Protein AF-A0A939YIZ6-F1 (afdb_monomer_lite)

Structure (mmCIF, N/CA/C/O backbone):
data_AF-A0A939YIZ6-F1
#
_entry.id   AF-A0A939YIZ6-F1
#
loop_
_atom_site.group_PDB
_atom_site.id
_atom_site.type_symbol
_atom_site.label_atom_id
_atom_site.label_alt_id
_atom_site.label_comp_id
_atom_site.label_asym_id
_atom_site.label_entity_id
_atom_site.label_seq_id
_atom_site.pdbx_PDB_ins_code
_atom_site.Cartn_x
_atom_site.Cartn_y
_atom_site.Cartn_z
_atom_site.occupancy
_atom_site.B_iso_or_equiv
_atom_site.auth_seq_id
_atom_site.auth_comp_id
_atom_site.auth_asym_id
_atom_site.auth_atom_id
_atom_site.pdbx_PDB_model_num
ATOM 1 N N . MET A 1 1 ? 20.891 4.024 -25.304 1.00 64.94 1 MET A N 1
ATOM 2 C CA . MET A 1 1 ? 19.868 5.021 -24.901 1.00 64.94 1 MET A CA 1
ATOM 3 C C . MET A 1 1 ? 18.650 4.362 -24.260 1.00 64.94 1 MET A C 1
ATOM 5 O O . MET A 1 1 ? 18.308 4.758 -23.159 1.00 64.94 1 MET A O 1
ATOM 9 N N . ALA A 1 2 ? 18.045 3.337 -24.877 1.00 74.81 2 ALA A N 1
ATOM 10 C CA . ALA A 1 2 ? 16.890 2.635 -24.304 1.00 74.81 2 ALA A CA 1
ATOM 11 C C . ALA A 1 2 ? 17.173 2.018 -22.916 1.00 74.81 2 ALA A C 1
ATOM 13 O O . ALA A 1 2 ? 16.381 2.192 -22.002 1.00 74.81 2 ALA A O 1
ATOM 14 N N . GLU A 1 3 ? 18.342 1.401 -22.729 1.00 76.62 3 GLU A N 1
ATOM 15 C CA . GLU A 1 3 ? 18.761 0.774 -21.463 1.00 76.62 3 GLU A CA 1
ATOM 16 C C . GLU A 1 3 ? 18.726 1.727 -20.253 1.00 76.62 3 GLU A C 1
ATOM 18 O O . GLU A 1 3 ? 18.166 1.390 -19.217 1.00 76.62 3 GLU A O 1
ATOM 23 N N . TYR A 1 4 ? 19.203 2.967 -20.413 1.00 81.69 4 TYR A N 1
ATOM 24 C CA . TYR A 1 4 ? 19.161 3.986 -19.354 1.00 81.69 4 TYR A CA 1
ATOM 25 C C . TYR A 1 4 ? 17.739 4.406 -18.978 1.00 81.69 4 TYR A C 1
ATOM 27 O O . TYR A 1 4 ? 17.463 4.691 -17.813 1.00 81.69 4 TYR A O 1
ATOM 35 N N . VAL A 1 5 ? 16.835 4.450 -19.960 1.00 84.00 5 VAL A N 1
ATOM 36 C CA . VAL A 1 5 ? 15.429 4.791 -19.721 1.00 84.00 5 VAL A CA 1
ATOM 37 C C . VAL A 1 5 ? 14.769 3.700 -18.882 1.00 84.00 5 VAL A C 1
ATOM 39 O O . VAL A 1 5 ? 14.065 4.023 -17.929 1.00 84.00 5 VAL A O 1
ATOM 42 N N . TYR A 1 6 ? 15.051 2.424 -19.161 1.00 83.12 6 TYR A N 1
ATOM 43 C CA . TYR A 1 6 ? 14.523 1.317 -18.361 1.00 83.12 6 TYR A CA 1
ATOM 44 C C . TYR A 1 6 ? 14.999 1.374 -16.908 1.00 83.12 6 TYR A C 1
ATOM 46 O O . TYR A 1 6 ? 14.174 1.241 -16.007 1.00 83.12 6 TYR A O 1
ATOM 54 N N . THR A 1 7 ? 16.283 1.649 -16.669 1.00 84.88 7 THR A N 1
ATOM 55 C CA . THR A 1 7 ? 16.842 1.755 -15.310 1.00 84.88 7 THR A CA 1
ATOM 56 C C . THR A 1 7 ? 16.260 2.933 -14.523 1.00 84.88 7 THR A C 1
ATOM 58 O O . THR A 1 7 ? 16.007 2.822 -13.324 1.00 84.88 7 THR A O 1
ATOM 61 N N . LEU A 1 8 ? 16.004 4.067 -15.184 1.00 86.19 8 LEU A N 1
ATOM 62 C CA . LEU A 1 8 ? 15.349 5.218 -14.552 1.00 86.19 8 LEU A CA 1
ATOM 63 C C . LEU A 1 8 ? 13.893 4.918 -14.188 1.00 86.19 8 LEU A C 1
ATOM 65 O O . LEU A 1 8 ? 13.452 5.235 -13.084 1.00 86.19 8 LEU A O 1
ATOM 69 N N . VAL A 1 9 ? 13.149 4.296 -15.105 1.00 87.69 9 VAL A N 1
ATOM 70 C CA . VAL A 1 9 ? 11.734 3.965 -14.899 1.00 87.69 9 VAL A CA 1
ATOM 71 C C . VAL A 1 9 ? 11.569 2.910 -13.805 1.00 87.69 9 VAL A C 1
ATOM 73 O O . VAL A 1 9 ? 10.718 3.076 -12.930 1.00 87.69 9 VAL A O 1
ATOM 76 N N . SER A 1 10 ? 12.396 1.860 -13.800 1.00 84.75 10 SER A N 1
ATOM 77 C CA . SER A 1 10 ? 12.364 0.829 -12.756 1.00 84.75 10 SER A CA 1
ATOM 78 C C . SER A 1 10 ? 12.739 1.394 -11.384 1.00 84.75 10 SER A C 1
ATOM 80 O O . SER A 1 10 ? 12.066 1.098 -10.397 1.00 84.75 10 SER A O 1
ATOM 82 N N . GLY A 1 11 ? 13.740 2.280 -11.320 1.00 86.81 11 GLY A N 1
ATOM 83 C CA . GLY A 1 11 ? 14.122 2.976 -10.091 1.00 86.81 11 GLY A CA 1
ATOM 84 C C . GLY A 1 11 ? 13.008 3.869 -9.538 1.00 86.81 11 GLY A C 1
ATOM 85 O O . GLY A 1 11 ? 12.724 3.837 -8.340 1.00 86.81 11 GLY A O 1
ATOM 86 N N . LEU A 1 12 ? 12.323 4.623 -10.404 1.00 88.38 12 LEU A N 1
ATOM 87 C CA . LEU A 1 12 ? 11.198 5.470 -9.999 1.00 88.38 12 LEU A CA 1
ATOM 88 C C . LEU A 1 12 ? 10.025 4.639 -9.461 1.00 88.38 12 LEU A C 1
ATOM 90 O O . LEU A 1 12 ? 9.467 4.961 -8.411 1.00 88.38 12 LEU A O 1
ATOM 94 N N . LEU A 1 13 ? 9.682 3.549 -10.155 1.00 87.00 13 LEU A N 1
ATOM 95 C CA . LEU A 1 13 ? 8.645 2.609 -9.727 1.00 87.00 13 LEU A CA 1
ATOM 96 C C . LEU A 1 13 ? 8.982 1.976 -8.377 1.00 87.00 13 LEU A C 1
ATOM 98 O O . LEU A 1 13 ? 8.106 1.880 -7.518 1.00 87.00 13 LEU A O 1
ATOM 102 N N . PHE A 1 14 ? 10.244 1.601 -8.166 1.00 87.81 14 PHE A N 1
ATOM 103 C CA . PHE A 1 14 ? 10.713 1.051 -6.900 1.00 87.81 14 PHE A CA 1
ATOM 104 C C . PHE A 1 14 ? 10.512 2.039 -5.745 1.00 87.81 14 PHE A C 1
ATOM 106 O O . PHE A 1 14 ? 9.924 1.686 -4.723 1.00 87.81 14 PHE A O 1
ATOM 113 N N . VAL A 1 15 ? 10.946 3.293 -5.914 1.00 88.62 15 VAL A N 1
ATOM 114 C CA . VAL A 1 15 ? 10.797 4.338 -4.887 1.00 88.62 15 VAL A CA 1
ATOM 115 C C . VAL A 1 15 ? 9.322 4.601 -4.586 1.00 88.62 15 VAL A C 1
ATOM 117 O O . VAL A 1 15 ? 8.933 4.657 -3.419 1.00 88.62 15 VAL A O 1
ATOM 120 N N . PHE A 1 16 ? 8.486 4.704 -5.621 1.00 87.69 16 PHE A N 1
ATOM 121 C CA . PHE A 1 16 ? 7.051 4.923 -5.462 1.00 87.69 16 PHE A CA 1
ATOM 122 C C . PHE A 1 16 ? 6.368 3.773 -4.708 1.00 87.69 16 PHE A C 1
ATOM 124 O O . PHE A 1 16 ? 5.635 4.006 -3.746 1.00 87.69 16 PHE A O 1
ATOM 131 N N . ALA A 1 17 ? 6.647 2.527 -5.092 1.00 86.62 17 ALA A N 1
ATOM 132 C CA . ALA A 1 17 ? 6.101 1.348 -4.430 1.00 86.62 17 ALA A CA 1
ATOM 133 C C . ALA A 1 17 ? 6.597 1.215 -2.977 1.00 86.62 17 ALA A C 1
ATOM 135 O O . ALA A 1 17 ? 5.810 0.886 -2.089 1.00 86.62 17 ALA A O 1
ATOM 136 N N . ALA A 1 18 ? 7.860 1.547 -2.694 1.00 86.75 18 ALA A N 1
ATOM 137 C CA . ALA A 1 18 ? 8.395 1.567 -1.332 1.00 86.75 18 ALA A CA 1
ATOM 138 C C . ALA A 1 18 ? 7.715 2.632 -0.446 1.00 86.75 18 ALA A C 1
ATOM 140 O O . ALA A 1 18 ? 7.379 2.356 0.711 1.00 86.75 18 ALA A O 1
ATOM 141 N N . LEU A 1 19 ? 7.455 3.824 -0.993 1.00 88.38 19 LEU A N 1
ATOM 142 C CA . LEU A 1 19 ? 6.699 4.891 -0.327 1.00 88.38 19 LEU A CA 1
ATOM 143 C C . LEU A 1 19 ? 5.261 4.461 -0.030 1.00 88.38 19 LEU A C 1
ATOM 145 O O . LEU A 1 19 ? 4.796 4.613 1.100 1.00 88.38 19 LEU A O 1
ATOM 149 N N . LEU A 1 20 ? 4.578 3.869 -1.014 1.00 85.56 20 LEU A N 1
ATOM 150 C CA . LEU A 1 20 ? 3.214 3.370 -0.850 1.00 85.56 20 LEU A CA 1
ATOM 151 C C . LEU A 1 20 ? 3.150 2.279 0.227 1.00 85.56 20 LEU A C 1
ATOM 153 O O . LEU A 1 20 ? 2.291 2.326 1.105 1.00 85.56 20 LEU A O 1
ATOM 157 N N . ASN A 1 21 ? 4.098 1.339 0.213 1.00 87.81 21 ASN A N 1
ATOM 158 C CA . ASN A 1 21 ? 4.204 0.293 1.227 1.00 87.81 21 ASN A CA 1
ATOM 159 C C . ASN A 1 21 ? 4.410 0.882 2.630 1.00 87.81 21 ASN A C 1
ATOM 161 O O . ASN A 1 21 ? 3.744 0.478 3.581 1.00 87.81 21 ASN A O 1
ATOM 165 N N . THR A 1 22 ? 5.282 1.884 2.754 1.00 86.62 22 THR A N 1
ATOM 166 C CA . THR A 1 22 ? 5.515 2.595 4.020 1.00 86.62 22 THR A CA 1
ATOM 167 C C . THR A 1 22 ? 4.245 3.287 4.519 1.00 86.62 22 THR A C 1
ATOM 169 O O . THR A 1 22 ? 3.914 3.175 5.697 1.00 86.62 22 THR A O 1
ATOM 172 N N . ALA A 1 23 ? 3.488 3.945 3.636 1.00 85.19 23 ALA A N 1
ATOM 173 C CA . ALA A 1 23 ? 2.219 4.584 3.987 1.00 85.19 23 ALA A CA 1
ATOM 174 C C . ALA A 1 23 ? 1.166 3.566 4.463 1.00 85.19 23 ALA A C 1
ATOM 176 O O . ALA A 1 23 ? 0.458 3.799 5.444 1.00 85.19 23 ALA A O 1
ATOM 177 N N . ILE A 1 24 ? 1.088 2.405 3.812 1.00 85.81 24 ILE A N 1
ATOM 178 C CA . ILE A 1 24 ? 0.187 1.321 4.215 1.00 85.81 24 ILE A CA 1
ATOM 179 C C . ILE A 1 24 ? 0.546 0.810 5.616 1.00 85.81 24 ILE A C 1
ATOM 181 O O . ILE A 1 24 ? -0.333 0.696 6.469 1.00 85.81 24 ILE A O 1
ATOM 185 N N . TRP A 1 25 ? 1.829 0.561 5.887 1.00 84.56 25 TRP A N 1
ATOM 186 C CA . TRP A 1 25 ? 2.287 0.145 7.214 1.00 84.56 25 TRP A CA 1
ATOM 187 C C . TRP A 1 25 ? 2.055 1.214 8.277 1.00 84.56 25 TRP A C 1
ATOM 189 O O . TRP A 1 25 ? 1.570 0.887 9.358 1.00 84.56 25 TRP A O 1
ATOM 199 N N . ALA A 1 26 ? 2.318 2.486 7.969 1.00 84.62 26 ALA A N 1
ATOM 200 C CA . ALA A 1 26 ? 2.021 3.592 8.872 1.00 84.62 26 ALA A CA 1
ATOM 201 C C . ALA A 1 26 ? 0.535 3.605 9.257 1.00 84.62 26 ALA A C 1
ATOM 203 O O . ALA A 1 26 ? 0.212 3.720 10.436 1.00 84.62 26 ALA A O 1
ATOM 204 N N . ARG A 1 27 ? -0.371 3.396 8.293 1.00 79.81 27 ARG A N 1
ATOM 205 C CA . ARG A 1 27 ? -1.814 3.290 8.551 1.00 79.81 27 ARG A CA 1
ATOM 206 C C . ARG A 1 27 ? -2.172 2.091 9.428 1.00 79.81 27 ARG A C 1
ATOM 208 O O . ARG A 1 27 ? -2.992 2.238 10.326 1.00 79.81 27 ARG A O 1
ATOM 215 N N . VAL A 1 28 ? -1.590 0.919 9.173 1.00 80.25 28 VAL A N 1
ATOM 216 C CA . VAL A 1 28 ? -1.849 -0.295 9.969 1.00 80.25 28 VAL A CA 1
ATOM 217 C C . VAL A 1 28 ? -1.368 -0.110 11.409 1.00 80.25 28 VAL A C 1
ATOM 219 O O . VAL A 1 28 ? -2.110 -0.410 12.339 1.00 80.25 28 VAL A O 1
ATOM 222 N N . ILE A 1 29 ? -0.165 0.439 11.601 1.00 82.19 29 ILE A N 1
ATOM 223 C CA . ILE A 1 29 ? 0.397 0.719 12.928 1.00 82.19 29 ILE A CA 1
ATOM 224 C C . ILE A 1 29 ? -0.472 1.746 13.657 1.00 82.19 29 ILE A C 1
ATOM 226 O O . ILE A 1 29 ? -0.881 1.501 14.787 1.00 82.19 29 ILE A O 1
ATOM 230 N N . LEU A 1 30 ? -0.813 2.863 13.008 1.00 77.12 30 LEU A N 1
ATOM 231 C CA . LEU A 1 30 ? -1.677 3.881 13.606 1.00 77.12 30 LEU A CA 1
ATOM 232 C C . LEU A 1 30 ? -3.056 3.319 13.946 1.00 77.12 30 LEU A C 1
ATOM 234 O O . LEU A 1 30 ? -3.520 3.542 15.051 1.00 77.12 30 LEU A O 1
ATOM 238 N N . GLY A 1 31 ? -3.665 2.516 13.072 1.00 72.00 31 GLY A N 1
ATOM 239 C CA . GLY A 1 31 ? -4.939 1.849 13.352 1.00 72.00 31 GLY A CA 1
ATOM 240 C C . GLY A 1 31 ? -4.892 0.920 14.571 1.00 72.00 31 GLY A C 1
ATOM 241 O O . GLY A 1 31 ? -5.891 0.795 15.275 1.00 72.00 31 GLY A O 1
ATOM 242 N N . CYS A 1 32 ? -3.735 0.318 14.863 1.00 67.38 32 CYS A N 1
ATOM 243 C CA . CYS A 1 32 ? -3.528 -0.472 16.078 1.00 67.38 32 CYS A CA 1
ATOM 244 C C . CYS A 1 32 ? -3.348 0.386 17.345 1.00 67.38 32 CYS A C 1
ATOM 246 O O . CYS A 1 32 ? -3.714 -0.067 18.425 1.00 67.38 32 CYS A O 1
ATOM 248 N N . PHE A 1 33 ? -2.786 1.596 17.239 1.00 65.50 33 PHE A N 1
ATOM 249 C CA . PHE A 1 33 ? -2.540 2.482 18.388 1.00 65.50 33 PHE A CA 1
ATOM 250 C C . PHE A 1 33 ? -3.703 3.442 18.684 1.00 65.50 33 PHE A C 1
ATOM 252 O O . PHE A 1 33 ? -4.006 3.696 19.845 1.00 65.50 33 PHE A O 1
ATOM 259 N N . THR A 1 34 ? -4.372 3.966 17.657 1.00 61.09 34 THR A N 1
ATOM 260 C CA . THR A 1 34 ? -5.431 4.985 17.755 1.00 61.09 34 THR A CA 1
ATOM 261 C C . THR A 1 34 ? -6.803 4.375 17.499 1.00 61.09 34 THR A C 1
ATOM 263 O O . THR A 1 34 ? -7.605 4.907 16.729 1.00 61.09 34 THR A O 1
ATOM 266 N N . ALA A 1 35 ? -7.057 3.226 18.119 1.00 54.28 35 ALA A N 1
ATOM 267 C CA . ALA A 1 35 ? -8.331 2.524 18.148 1.00 54.28 35 ALA A CA 1
ATOM 268 C C . ALA A 1 35 ? -9.472 3.419 18.699 1.00 54.28 35 ALA A C 1
ATOM 270 O O . ALA A 1 35 ? -9.885 3.278 19.845 1.00 54.28 35 ALA A O 1
ATOM 271 N N . GLY A 1 36 ? -9.964 4.364 17.892 1.00 54.47 36 GLY A N 1
ATOM 272 C CA . GLY A 1 36 ? -11.027 5.312 18.248 1.00 54.47 36 GLY A CA 1
ATOM 273 C C . GLY A 1 36 ? -10.740 6.789 17.945 1.00 54.47 36 GLY A C 1
ATOM 274 O O . GLY A 1 36 ? -11.677 7.581 17.969 1.00 54.47 36 GLY A O 1
ATOM 275 N N . GLU A 1 37 ? -9.502 7.174 17.615 1.00 56.25 37 GLU A N 1
ATOM 276 C CA . GLU A 1 37 ? -9.143 8.579 17.361 1.00 56.25 37 GLU A CA 1
ATOM 277 C C . GLU A 1 37 ? -8.841 8.826 15.877 1.00 56.25 37 GLU A C 1
ATOM 279 O O . GLU A 1 37 ? -7.815 8.413 15.333 1.00 56.25 37 GLU A O 1
ATOM 284 N N . ASP A 1 38 ? -9.762 9.531 15.218 1.00 67.31 38 ASP A N 1
ATOM 285 C CA . ASP A 1 38 ? -9.702 9.901 13.801 1.00 67.31 38 ASP A CA 1
ATOM 286 C C . ASP A 1 38 ? -8.729 11.084 13.604 1.00 67.31 38 ASP A C 1
ATOM 288 O O . ASP A 1 38 ? -9.115 12.228 13.355 1.00 67.31 38 ASP A O 1
ATOM 292 N N . THR A 1 39 ? -7.433 10.834 13.808 1.00 78.12 39 THR A N 1
ATOM 293 C CA . THR A 1 39 ? -6.390 11.864 13.686 1.00 78.12 39 THR A CA 1
ATOM 294 C C . THR A 1 39 ? -6.235 12.333 12.235 1.00 78.12 39 THR A C 1
ATOM 296 O O . THR A 1 39 ? -6.368 11.557 11.285 1.00 78.12 39 THR A O 1
ATOM 299 N N . VAL A 1 40 ? -5.887 13.613 12.036 1.00 81.88 40 VAL A N 1
ATOM 300 C CA . VAL A 1 40 ? -5.674 14.200 10.693 1.00 81.88 40 VAL A CA 1
ATOM 301 C C . VAL A 1 40 ? -4.658 13.386 9.883 1.00 81.88 40 VAL A C 1
ATOM 303 O O . VAL A 1 40 ? -4.844 13.164 8.689 1.00 81.88 40 VAL A O 1
ATOM 306 N N . PHE A 1 41 ? -3.616 12.878 10.541 1.00 78.50 41 PHE A N 1
ATOM 307 C CA . PHE A 1 41 ? -2.589 12.058 9.905 1.00 78.50 41 PHE A CA 1
ATOM 308 C C . PHE A 1 41 ? -3.125 10.691 9.445 1.00 78.50 41 PHE A C 1
ATOM 310 O O . PHE A 1 41 ? -2.842 10.268 8.324 1.00 78.50 41 PHE A O 1
ATOM 317 N N . SER A 1 42 ? -3.969 10.041 10.257 1.00 76.25 42 SER A N 1
ATOM 318 C CA . SER A 1 42 ? -4.665 8.806 9.870 1.00 76.25 42 SER A CA 1
ATOM 319 C C . SER A 1 42 ? -5.582 9.027 8.663 1.00 76.25 42 SER A C 1
ATOM 321 O O . SER A 1 42 ? -5.557 8.238 7.720 1.00 76.25 42 SER A O 1
ATOM 323 N N . ARG A 1 43 ? -6.311 10.152 8.613 1.00 80.12 43 ARG A N 1
ATOM 324 C CA . ARG A 1 43 ? -7.147 10.524 7.456 1.00 80.12 43 ARG A CA 1
ATOM 325 C C . ARG A 1 43 ? -6.352 10.752 6.178 1.00 80.12 43 ARG A C 1
ATOM 327 O O . ARG A 1 43 ? -6.782 10.311 5.117 1.00 80.12 43 ARG A O 1
ATOM 334 N N . ILE A 1 44 ? -5.203 11.421 6.265 1.00 83.19 44 ILE A N 1
ATOM 335 C CA . ILE A 1 44 ? -4.332 11.638 5.101 1.00 83.19 44 ILE A CA 1
ATOM 336 C C . ILE A 1 44 ? -3.831 10.293 4.573 1.00 83.19 44 ILE A C 1
ATOM 338 O O . ILE A 1 44 ? -3.931 10.025 3.378 1.00 83.19 44 ILE A O 1
ATOM 342 N N . LEU A 1 45 ? -3.348 9.420 5.461 1.00 80.56 45 LEU A N 1
ATOM 343 C CA . LEU A 1 45 ? -2.904 8.076 5.094 1.00 80.56 45 LEU A CA 1
ATOM 344 C C . LEU A 1 45 ? -4.040 7.227 4.529 1.00 80.56 45 LEU A C 1
ATOM 346 O O . LEU A 1 45 ? -3.835 6.502 3.556 1.00 80.56 45 LEU A O 1
ATOM 350 N N . PHE A 1 46 ? -5.237 7.322 5.106 1.00 80.94 46 PHE A N 1
ATOM 351 C CA . PHE A 1 46 ? -6.432 6.693 4.570 1.00 80.94 46 PHE A CA 1
ATOM 352 C C . PHE A 1 46 ? -6.666 7.169 3.141 1.00 80.94 46 PHE A C 1
ATOM 354 O O . PHE A 1 46 ? -6.615 6.344 2.243 1.00 80.94 46 PHE A O 1
ATOM 361 N N . PHE A 1 47 ? -6.779 8.475 2.906 1.00 83.44 47 PHE A N 1
ATOM 362 C CA . PHE A 1 47 ? -7.029 9.042 1.581 1.00 83.44 47 PHE A CA 1
ATOM 363 C C . PHE A 1 47 ? -5.961 8.656 0.544 1.00 83.44 47 PHE A C 1
ATOM 365 O O . PHE A 1 47 ? -6.287 8.367 -0.605 1.00 83.44 47 PHE A O 1
ATOM 372 N N . LEU A 1 48 ? -4.687 8.594 0.948 1.00 84.06 48 LEU A N 1
ATOM 373 C CA . LEU A 1 48 ? -3.589 8.206 0.059 1.00 84.06 48 LEU A CA 1
ATOM 374 C C . LEU A 1 48 ? -3.618 6.714 -0.301 1.00 84.06 48 LEU A C 1
ATOM 376 O O . LEU A 1 48 ? -3.305 6.329 -1.426 1.00 84.06 48 LEU A O 1
ATOM 380 N N . THR A 1 49 ? -3.959 5.863 0.668 1.00 82.69 49 THR A N 1
ATOM 381 C CA . THR A 1 49 ? -3.906 4.401 0.516 1.00 82.69 49 THR A CA 1
ATOM 382 C C . THR A 1 49 ? -5.216 3.816 0.001 1.00 82.69 49 THR A C 1
ATOM 384 O O . THR A 1 49 ? -5.202 2.788 -0.671 1.00 82.69 49 THR A O 1
ATOM 387 N N . GLU A 1 50 ? -6.352 4.462 0.265 1.00 82.88 50 GLU A N 1
ATOM 388 C CA . GLU A 1 50 ? -7.683 3.993 -0.108 1.00 82.88 50 GLU A CA 1
ATOM 389 C C . GLU A 1 50 ? -7.837 3.658 -1.594 1.00 82.88 50 GLU A C 1
ATOM 391 O O . GLU A 1 50 ? -8.299 2.550 -1.857 1.00 82.88 50 GLU A O 1
ATOM 396 N N . PRO A 1 51 ? -7.415 4.483 -2.575 1.00 84.81 51 PRO A N 1
ATOM 397 C CA . PRO A 1 51 ? -7.596 4.137 -3.987 1.00 84.81 51 PRO A CA 1
ATOM 398 C C . PRO A 1 51 ? -6.929 2.807 -4.376 1.00 84.81 51 PRO A C 1
ATOM 400 O O . PRO A 1 51 ? -7.424 2.111 -5.260 1.00 84.81 51 PRO A O 1
ATOM 403 N N . PHE A 1 52 ? -5.856 2.415 -3.681 1.00 84.50 52 PHE A N 1
ATOM 404 C CA . PHE A 1 52 ? -5.150 1.152 -3.907 1.00 84.50 52 PHE A CA 1
ATOM 405 C C . PHE A 1 52 ? -5.685 0.008 -3.040 1.00 84.50 52 PHE A C 1
ATOM 407 O O . PHE A 1 52 ? -5.733 -1.140 -3.474 1.00 84.50 52 PHE A O 1
ATOM 414 N N . VAL A 1 53 ? -6.114 0.303 -1.812 1.00 80.94 53 VAL A N 1
ATOM 415 C CA . VAL A 1 53 ? -6.634 -0.695 -0.865 1.00 80.94 53 VAL A CA 1
ATOM 416 C C . VAL A 1 53 ? -8.075 -1.092 -1.201 1.00 80.94 53 VAL A C 1
ATOM 418 O O . VAL A 1 53 ? -8.454 -2.247 -1.024 1.00 80.94 53 VAL A O 1
ATOM 421 N N . LEU A 1 54 ? -8.895 -0.169 -1.707 1.00 83.00 54 LEU A N 1
ATOM 422 C CA . LEU A 1 54 ? -10.300 -0.389 -2.058 1.00 83.00 54 LEU A CA 1
ATOM 423 C C . LEU A 1 54 ? -10.523 -1.540 -3.060 1.00 83.00 54 LEU A C 1
ATOM 425 O O . LEU A 1 54 ? -11.411 -2.355 -2.801 1.00 83.00 54 LEU A O 1
ATOM 429 N N . PRO A 1 55 ? -9.767 -1.678 -4.170 1.00 81.50 55 PRO A N 1
ATOM 430 C CA . PRO A 1 55 ? -9.927 -2.821 -5.069 1.00 81.50 55 PRO A CA 1
ATOM 431 C C . PRO A 1 55 ? -9.598 -4.152 -4.382 1.00 81.50 55 PRO A C 1
ATOM 433 O O . PRO A 1 55 ? -10.351 -5.111 -4.536 1.00 81.50 55 PRO A O 1
ATOM 436 N N . VAL A 1 56 ? -8.549 -4.198 -3.553 1.00 82.69 56 VAL A N 1
ATOM 437 C CA . VAL A 1 56 ? -8.202 -5.391 -2.758 1.00 82.69 56 VAL A CA 1
ATOM 438 C C . VAL A 1 56 ? -9.313 -5.715 -1.755 1.00 82.69 56 VAL A C 1
ATOM 440 O O . VAL A 1 56 ? -9.694 -6.871 -1.583 1.00 82.69 56 VAL A O 1
ATOM 443 N N . ARG A 1 57 ? -9.907 -4.685 -1.144 1.00 79.94 57 ARG A N 1
ATOM 444 C CA . ARG A 1 57 ? -11.034 -4.816 -0.214 1.00 79.94 57 ARG A CA 1
ATOM 445 C C . ARG A 1 57 ? -12.302 -5.320 -0.897 1.00 79.94 57 ARG A C 1
ATOM 447 O O . ARG A 1 57 ? -13.012 -6.134 -0.320 1.00 79.94 57 ARG A O 1
ATOM 454 N N . LYS A 1 58 ? -12.573 -4.890 -2.132 1.00 82.88 58 LYS A N 1
ATOM 455 C CA . LYS A 1 58 ? -13.675 -5.428 -2.946 1.00 82.88 58 LYS A CA 1
ATOM 456 C C . LYS A 1 58 ? -13.470 -6.909 -3.269 1.00 82.88 58 LYS A C 1
ATOM 458 O O . LYS A 1 58 ? -14.444 -7.650 -3.277 1.00 82.88 58 LYS A O 1
ATOM 463 N N . LEU A 1 59 ? -12.223 -7.330 -3.486 1.00 82.94 59 LEU A N 1
ATOM 464 C CA . LEU A 1 59 ? -11.860 -8.724 -3.752 1.00 82.94 59 LEU A CA 1
ATOM 465 C C . LEU A 1 59 ? -12.021 -9.622 -2.514 1.00 82.94 59 LEU A C 1
ATOM 467 O O . LEU A 1 59 ? -12.529 -10.732 -2.622 1.00 82.94 59 LEU A O 1
ATOM 471 N N . LEU A 1 60 ? -11.628 -9.126 -1.336 1.00 75.31 60 LEU A N 1
ATOM 472 C CA . LEU A 1 60 ? -11.735 -9.844 -0.055 1.00 75.31 60 LEU A CA 1
ATOM 473 C C . LEU A 1 60 ? -13.128 -9.742 0.597 1.00 75.31 60 LEU A C 1
ATOM 475 O O . LEU A 1 60 ? -13.445 -10.499 1.516 1.00 75.31 60 LEU A O 1
ATOM 479 N N . GLY A 1 61 ? -13.974 -8.807 0.157 1.00 70.56 61 GLY A N 1
ATOM 480 C CA . GLY A 1 61 ? -15.294 -8.568 0.741 1.00 70.56 61 GLY A CA 1
ATOM 481 C C . GLY A 1 61 ? -15.229 -8.233 2.239 1.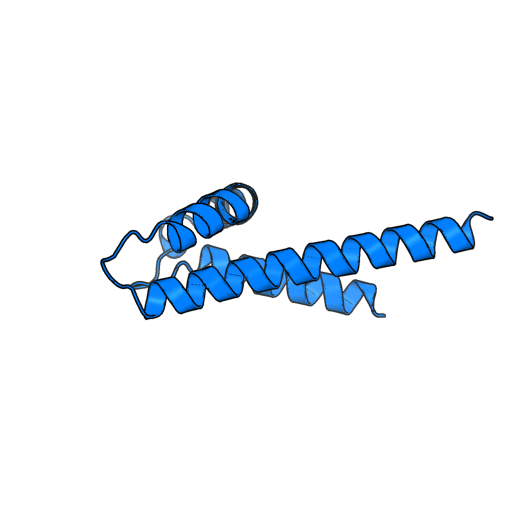00 70.56 61 GLY A C 1
ATOM 482 O O . GLY A 1 61 ? -14.294 -7.590 2.716 1.00 70.56 61 GLY A O 1
ATOM 483 N N . ARG A 1 62 ? -16.224 -8.6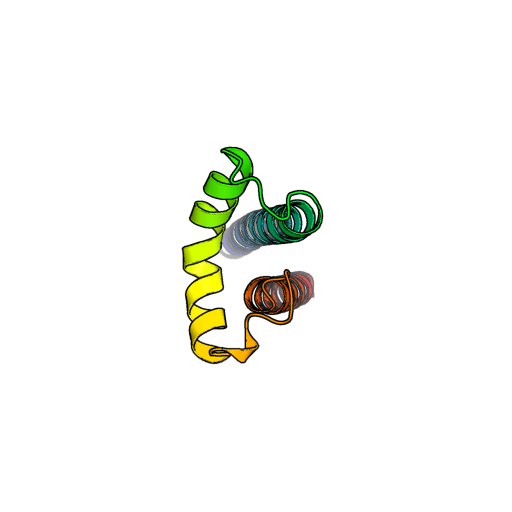90 3.016 1.00 63.62 62 ARG A N 1
ATOM 484 C CA . ARG A 1 62 ? -16.268 -8.488 4.482 1.00 63.62 62 ARG A CA 1
ATOM 485 C C . ARG A 1 62 ? -15.147 -9.208 5.246 1.00 63.62 62 ARG A C 1
ATOM 487 O O . ARG A 1 62 ? -14.897 -8.844 6.387 1.00 63.62 62 ARG A O 1
ATOM 494 N N . ALA A 1 63 ? -14.444 -10.163 4.629 1.00 59.28 63 ALA A N 1
ATOM 495 C CA . ALA A 1 63 ? -13.259 -10.786 5.227 1.00 59.28 63 ALA A CA 1
ATOM 496 C C . ALA A 1 63 ? -12.034 -9.849 5.239 1.00 59.28 63 ALA A C 1
ATOM 498 O O . ALA A 1 63 ? -11.035 -10.143 5.888 1.00 59.28 63 ALA A O 1
ATOM 499 N N . GLY A 1 64 ? -12.112 -8.699 4.554 1.00 57.38 64 GLY A N 1
ATOM 500 C CA . GLY A 1 64 ? -11.074 -7.668 4.562 1.00 57.38 64 GLY A CA 1
ATOM 501 C C . GLY A 1 64 ? -10.921 -6.916 5.890 1.00 57.38 64 GLY A C 1
ATOM 502 O O . GLY A 1 64 ? -9.947 -6.185 6.038 1.00 57.38 64 GLY A O 1
ATOM 503 N N . MET A 1 65 ? -11.834 -7.102 6.849 1.00 59.31 65 MET A N 1
ATOM 504 C CA . MET A 1 65 ? -11.724 -6.597 8.220 1.00 59.31 65 MET A CA 1
ATOM 505 C C . MET A 1 65 ? -11.786 -7.779 9.193 1.00 59.31 65 MET A C 1
ATOM 507 O O . MET A 1 65 ? -12.866 -8.300 9.462 1.00 59.31 65 MET A O 1
ATOM 511 N N . ILE A 1 66 ? -10.640 -8.207 9.728 1.00 55.34 66 ILE A N 1
ATOM 512 C CA . ILE A 1 66 ? -10.595 -9.129 10.873 1.00 55.34 66 ILE A CA 1
ATOM 513 C C . ILE A 1 66 ? -10.126 -8.309 12.074 1.00 55.34 66 ILE A C 1
ATOM 515 O O . ILE A 1 66 ? -8.973 -7.891 12.147 1.00 55.34 66 ILE A O 1
ATOM 519 N N . GLY A 1 67 ? -11.042 -8.044 13.008 1.00 61.31 67 GLY A N 1
ATOM 520 C CA . GLY A 1 67 ? -10.772 -7.193 14.171 1.00 61.31 67 GLY A CA 1
ATOM 521 C C . GLY A 1 67 ? -10.604 -5.710 13.810 1.00 61.31 67 GLY A C 1
ATOM 522 O O . GLY A 1 67 ? -11.299 -5.195 12.938 1.00 61.31 67 GLY A O 1
ATOM 523 N N . MET A 1 68 ? -9.690 -5.020 14.501 1.00 54.25 68 MET A N 1
ATOM 524 C CA . MET A 1 68 ? -9.360 -3.598 14.280 1.00 54.25 68 MET A CA 1
ATOM 525 C C . MET A 1 68 ? -8.448 -3.353 13.071 1.00 54.25 68 MET A C 1
ATOM 527 O O . MET A 1 68 ? -8.157 -2.206 12.736 1.00 54.25 68 MET A O 1
ATOM 531 N N . THR A 1 69 ? -7.974 -4.413 12.418 1.00 63.41 69 THR A N 1
ATOM 532 C CA . THR A 1 69 ? -6.933 -4.322 11.397 1.00 63.41 69 THR A CA 1
ATOM 533 C C . THR A 1 69 ? -7.516 -4.575 10.007 1.00 63.41 69 THR A C 1
ATOM 535 O O . THR A 1 69 ? -8.189 -5.575 9.751 1.00 63.41 69 THR A O 1
ATOM 538 N N . ASP A 1 70 ? -7.247 -3.648 9.088 1.00 73.19 70 ASP A N 1
ATOM 539 C CA . ASP A 1 70 ? -7.687 -3.711 7.693 1.00 73.19 70 ASP A CA 1
ATOM 540 C C . ASP A 1 70 ? -6.807 -4.734 6.940 1.00 73.19 70 ASP A C 1
ATOM 542 O O . ASP A 1 70 ? -5.727 -4.413 6.446 1.00 73.19 70 ASP A O 1
ATOM 546 N N . LEU A 1 71 ? -7.234 -5.997 6.862 1.00 78.81 71 LEU A N 1
ATOM 547 C CA . LEU A 1 71 ? -6.513 -7.069 6.154 1.00 78.81 71 LEU A CA 1
ATOM 548 C C . LEU A 1 71 ? -6.270 -6.744 4.688 1.00 78.81 71 LEU A C 1
ATOM 550 O O . LEU A 1 71 ? -5.261 -7.151 4.119 1.00 78.81 71 LEU A O 1
ATOM 554 N N . SER A 1 72 ? -7.176 -5.975 4.087 1.00 80.19 72 SER A N 1
ATOM 555 C CA . SER A 1 72 ? -7.013 -5.469 2.727 1.00 80.19 72 SER A CA 1
ATOM 556 C C . SER A 1 72 ? -5.717 -4.662 2.554 1.00 80.19 72 SER A C 1
ATOM 558 O O . SER A 1 72 ? -5.047 -4.785 1.529 1.00 80.19 72 SER A O 1
ATOM 560 N N . ALA A 1 73 ? -5.315 -3.902 3.577 1.00 81.69 73 ALA A N 1
ATOM 561 C CA . ALA A 1 73 ? -4.064 -3.154 3.597 1.00 81.69 73 AL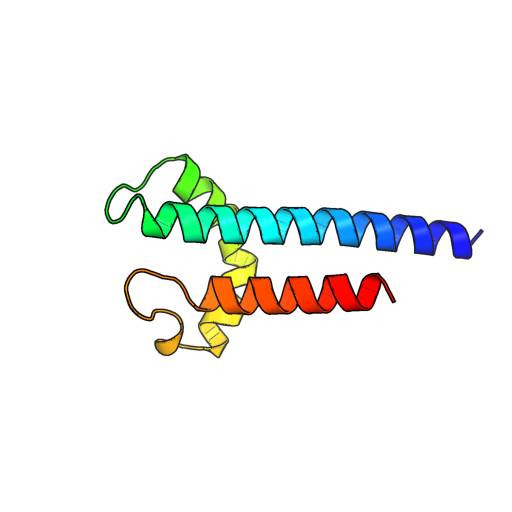A A CA 1
ATOM 562 C C . ALA A 1 73 ? -2.847 -4.091 3.703 1.00 81.69 73 ALA A C 1
ATOM 564 O O . ALA A 1 73 ? -1.867 -3.908 2.986 1.00 81.69 73 ALA A O 1
ATOM 565 N N . VAL A 1 74 ? -2.931 -5.135 4.532 1.00 83.44 74 VAL A N 1
ATOM 566 C CA . VAL A 1 74 ? -1.858 -6.133 4.704 1.00 83.44 74 VAL A CA 1
ATOM 567 C C . VAL A 1 74 ? -1.648 -6.969 3.437 1.00 83.44 74 VAL A C 1
ATOM 569 O O . VAL A 1 74 ? -0.520 -7.235 3.035 1.00 83.44 74 VAL A O 1
ATOM 572 N N . VAL A 1 75 ? -2.726 -7.361 2.760 1.00 85.12 75 VAL A N 1
ATOM 573 C CA . VAL A 1 75 ? -2.630 -8.089 1.486 1.00 85.12 75 VAL A CA 1
ATOM 574 C C . VAL A 1 75 ? -2.017 -7.203 0.402 1.00 85.12 75 VAL A C 1
ATOM 576 O O . VAL A 1 75 ? -1.157 -7.658 -0.352 1.00 85.12 75 VAL A O 1
ATOM 579 N N . LEU A 1 76 ? -2.405 -5.926 0.345 1.00 84.75 76 LEU A N 1
ATOM 580 C CA . LEU A 1 76 ? -1.812 -4.980 -0.595 1.00 84.75 76 LEU A CA 1
ATOM 581 C C . LEU A 1 76 ? -0.315 -4.763 -0.320 1.00 84.75 76 LEU A C 1
ATOM 583 O O . LEU A 1 76 ? 0.473 -4.762 -1.264 1.00 84.75 76 LEU A O 1
ATOM 587 N N . SER A 1 77 ? 0.099 -4.623 0.943 1.00 85.12 77 SER A N 1
ATOM 588 C CA . SER A 1 77 ? 1.519 -4.479 1.291 1.00 85.12 77 SER A CA 1
ATOM 589 C C . SER A 1 77 ? 2.330 -5.721 0.911 1.00 85.12 77 SER A C 1
ATOM 591 O O . SER A 1 77 ? 3.420 -5.595 0.356 1.00 85.12 77 SER A O 1
ATOM 593 N N . ALA A 1 78 ? 1.779 -6.923 1.110 1.00 85.62 78 ALA A N 1
ATOM 594 C CA . ALA A 1 78 ? 2.406 -8.170 0.677 1.00 85.62 78 ALA A CA 1
ATOM 595 C C . ALA A 1 78 ? 2.581 -8.232 -0.852 1.00 85.62 78 ALA A C 1
ATOM 597 O O . ALA A 1 78 ? 3.655 -8.599 -1.329 1.00 85.62 78 ALA A O 1
ATOM 598 N N . LEU A 1 79 ? 1.568 -7.813 -1.621 1.00 85.69 79 LEU A 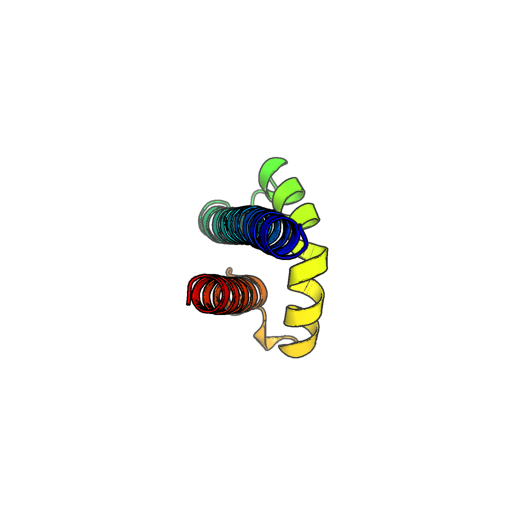N 1
ATOM 599 C CA . LEU A 1 79 ? 1.646 -7.732 -3.085 1.00 85.69 79 LEU A CA 1
ATOM 600 C C . LEU A 1 79 ? 2.702 -6.726 -3.551 1.00 85.69 79 LEU A C 1
ATOM 602 O O . LEU A 1 79 ? 3.477 -7.028 -4.457 1.00 85.69 79 LEU A O 1
ATOM 606 N N . ILE A 1 80 ? 2.769 -5.554 -2.917 1.00 86.25 80 ILE A N 1
ATOM 607 C CA . ILE A 1 80 ? 3.786 -4.542 -3.228 1.00 86.25 80 ILE A CA 1
ATOM 608 C C . ILE A 1 80 ? 5.182 -5.075 -2.903 1.00 86.25 80 ILE A C 1
ATOM 610 O O . ILE A 1 80 ? 6.100 -4.915 -3.701 1.00 86.25 80 ILE A O 1
ATOM 614 N N . CYS A 1 81 ? 5.348 -5.746 -1.763 1.00 84.56 81 CYS A N 1
ATOM 615 C CA . CYS A 1 81 ? 6.618 -6.350 -1.373 1.00 84.56 81 CYS A CA 1
ATOM 616 C C . CYS A 1 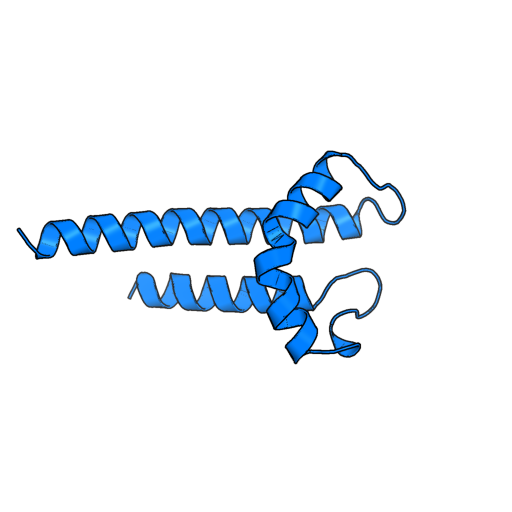81 ? 7.064 -7.428 -2.374 1.00 84.56 81 CYS A C 1
ATOM 618 O O . CYS A 1 81 ? 8.217 -7.433 -2.800 1.00 84.56 81 CYS A O 1
ATOM 620 N N . ALA A 1 82 ? 6.141 -8.285 -2.819 1.00 84.88 82 ALA A N 1
ATOM 621 C CA . ALA A 1 82 ? 6.412 -9.283 -3.849 1.00 84.88 82 ALA A CA 1
ATOM 622 C C . ALA A 1 82 ? 6.796 -8.638 -5.193 1.00 84.88 82 ALA A C 1
ATOM 624 O O . ALA A 1 82 ? 7.766 -9.059 -5.821 1.00 84.88 82 ALA A O 1
ATOM 625 N N . ALA A 1 83 ? 6.090 -7.581 -5.608 1.00 81.88 83 ALA A N 1
ATOM 626 C CA . ALA A 1 83 ? 6.405 -6.838 -6.827 1.00 81.88 83 ALA A CA 1
ATOM 627 C C . ALA A 1 83 ? 7.778 -6.148 -6.751 1.00 81.88 83 ALA A C 1
ATOM 629 O O . ALA A 1 83 ? 8.538 -6.189 -7.714 1.00 81.88 83 ALA A O 1
ATOM 630 N N . LEU A 1 84 ? 8.123 -5.559 -5.602 1.00 82.44 84 LEU A N 1
ATOM 631 C CA . LEU A 1 84 ? 9.432 -4.952 -5.347 1.00 82.44 84 LEU A CA 1
ATOM 632 C C . LEU A 1 84 ? 10.560 -5.988 -5.345 1.00 82.44 84 LEU A C 1
ATOM 634 O O . LEU A 1 84 ? 11.633 -5.715 -5.874 1.00 82.44 84 LEU A O 1
ATOM 638 N N . ALA A 1 85 ? 10.328 -7.163 -4.755 1.00 81.81 85 ALA A N 1
ATOM 639 C CA . ALA A 1 85 ? 11.288 -8.262 -4.765 1.00 81.81 85 ALA A CA 1
ATOM 640 C C . ALA A 1 85 ? 11.530 -8.776 -6.190 1.00 81.81 85 ALA A C 1
ATOM 642 O O . ALA A 1 85 ? 12.675 -9.012 -6.562 1.00 81.81 85 ALA A O 1
ATOM 643 N N . PHE A 1 86 ? 10.471 -8.875 -6.999 1.00 78.12 86 PHE A N 1
ATOM 644 C CA . PHE A 1 86 ? 10.568 -9.228 -8.414 1.00 78.12 86 PHE A CA 1
ATOM 645 C C . PHE A 1 86 ? 11.334 -8.176 -9.228 1.00 78.12 86 PHE A C 1
ATOM 647 O O . PHE A 1 86 ? 12.149 -8.534 -10.061 1.00 78.12 86 PHE A O 1
ATOM 654 N N . LEU A 1 87 ? 11.130 -6.883 -8.951 1.00 72.25 87 LEU A N 1
ATOM 655 C CA . LEU A 1 87 ? 11.836 -5.770 -9.608 1.00 72.25 87 LEU A CA 1
ATOM 656 C C . LEU A 1 87 ? 13.3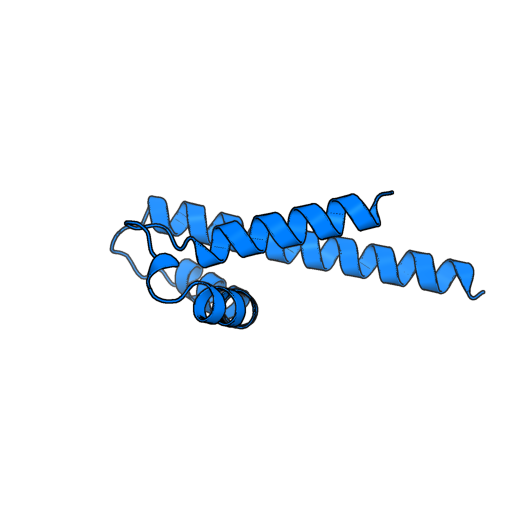32 -5.679 -9.263 1.00 72.25 87 LEU A C 1
ATOM 658 O O . LEU A 1 87 ? 14.054 -4.903 -9.887 1.00 72.25 87 LEU A O 1
ATOM 662 N N . ARG A 1 88 ? 13.777 -6.402 -8.232 1.00 67.75 88 ARG A N 1
ATOM 663 C CA . ARG A 1 88 ? 15.168 -6.422 -7.762 1.00 67.75 88 ARG A CA 1
ATOM 664 C C . ARG A 1 88 ? 15.962 -7.629 -8.287 1.00 67.75 88 ARG A C 1
ATOM 666 O O . ARG A 1 88 ? 17.175 -7.655 -8.085 1.00 67.75 88 ARG A O 1
ATOM 673 N N . LEU A 1 89 ? 15.276 -8.603 -8.892 1.00 55.97 89 LEU A N 1
ATOM 674 C CA . LEU A 1 89 ? 15.827 -9.765 -9.602 1.00 55.97 89 LEU A CA 1
ATOM 675 C C . LEU A 1 89 ? 16.010 -9.435 -11.087 1.00 55.97 89 LEU A C 1
ATOM 677 O O . LEU A 1 89 ? 16.989 -9.959 -11.659 1.00 55.97 89 LEU A O 1
#

Sequence (89 aa):
MAEYVYTLVSGLLFVFAALLNTAIWARVILGCFTAGEDTVFSRILFFLTEPFVLPVRKLLGRAGMIGMTDLSAVVLSALICAALAFLRL

Foldseek 3Di:
DVVVVVVVVLVVLLVVLVVLLVLLVVLQVCLVVCVPDPDPSNVVSCVSNVVVLVVLCVVCDPVCDDDSGRVSSVVSSVVSVVVSVVSVD

Radius of gyration: 15.13 Å; chains: 1; bounding box: 36×25×43 Å

Secondary structure (DSSP, 8-state):
-HHHHHHHHHHHHHHHHHHHHHHHHHHHHHHHH-TT---HHHHHHHHHHHHHHHHHHHHHGGGGEETTEEHHHHHHHHHHHHHHHHTT-

pLDDT: mean 78.09, std 9.83, range [54.25, 88.62]